Protein AF-A0A934E661-F1 (afdb_monomer)

pLDDT: mean 86.79, std 9.25, range [53.38, 96.0]

Solvent-accessible surface area (backbone atoms only — not comparable to full-atom values): 4235 Å² total; per-residue (Å²): 128,61,87,58,92,49,77,91,51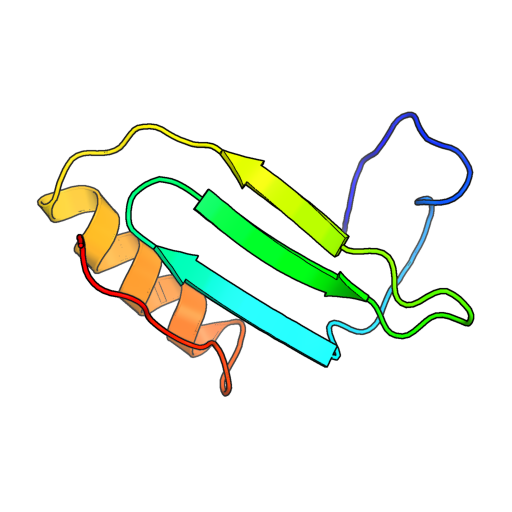,66,62,88,74,50,74,73,46,38,42,38,43,75,51,36,41,37,38,29,32,70,54,98,80,48,55,70,50,76,46,75,53,88,67,54,74,70,58,42,53,52,51,54,55,54,45,47,70,80,36,81,80,53,44,79,51,74,92,128

Radius of gyration: 12.76 Å; Cα contacts (8 Å, |Δi|>4): 94; chains: 1; bounding box: 29×27×33 Å

Sequence (68 aa):
YVESHDEDFIGHFKVVEARLNPKYLCLTLGRKTSPTIEVTFETSSENYAEVKRVMSVMIPNIELQNEG

Foldseek 3Di:
DDDDPPPVPPDDWDFPAWEDEQFWIWTFTPDPVRDIDIDGDHDDPVVSVVVVVVCCVVPVPYHYDYDD

Structure (mmCIF, N/CA/C/O backbone):
data_AF-A0A934E661-F1
#
_entry.id   AF-A0A934E661-F1
#
loop_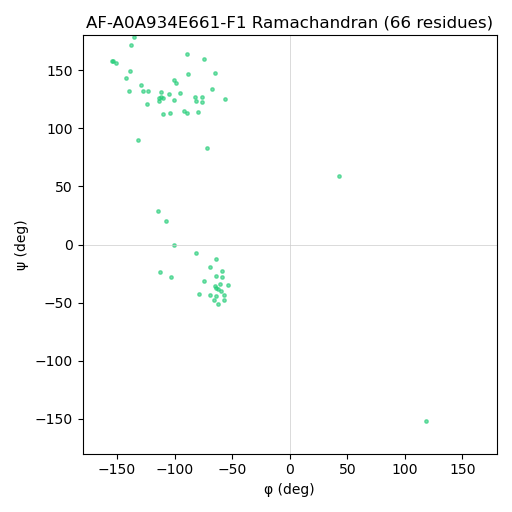
_atom_site.group_PDB
_atom_site.id
_atom_site.type_symbol
_atom_site.label_atom_id
_atom_site.label_alt_id
_atom_site.label_comp_id
_atom_site.label_asym_id
_atom_site.label_entity_id
_atom_site.label_seq_id
_atom_site.pdbx_PDB_ins_code
_atom_site.Cartn_x
_atom_site.Cartn_y
_atom_site.Cartn_z
_atom_site.occupancy
_atom_site.B_iso_or_equiv
_atom_site.auth_seq_id
_atom_site.auth_comp_id
_atom_site.auth_asym_id
_atom_site.auth_atom_id
_atom_site.pdbx_PDB_model_num
ATOM 1 N N . TYR A 1 1 ? -5.785 4.828 -10.902 1.00 58.50 1 TYR A N 1
ATOM 2 C CA . TYR A 1 1 ? -4.958 5.879 -11.519 1.00 58.50 1 TYR A CA 1
ATOM 3 C C . TYR A 1 1 ? -4.283 6.603 -10.375 1.00 58.50 1 TYR A C 1
ATOM 5 O O . TYR A 1 1 ? -4.976 6.900 -9.410 1.00 58.50 1 TYR A O 1
ATOM 13 N N . VAL A 1 2 ? -2.960 6.754 -10.410 1.00 64.56 2 VAL A N 1
ATOM 14 C CA . VAL A 1 2 ? -2.263 7.615 -9.447 1.00 64.56 2 VAL A CA 1
ATOM 15 C C . VAL A 1 2 ? -2.238 8.989 -10.092 1.00 64.56 2 VAL A C 1
ATOM 17 O O . VAL A 1 2 ? -1.641 9.151 -11.151 1.00 64.56 2 VAL A O 1
ATOM 20 N N . GLU A 1 3 ? -2.945 9.941 -9.498 1.00 69.94 3 GLU A N 1
ATOM 21 C CA . GLU A 1 3 ? -2.833 11.341 -9.884 1.00 69.94 3 GLU A CA 1
ATOM 22 C C . GLU A 1 3 ? -1.759 11.971 -9.003 1.00 69.94 3 GLU A C 1
ATOM 24 O O . GLU A 1 3 ? -1.891 12.007 -7.781 1.00 69.94 3 GLU A O 1
ATOM 29 N N . SER A 1 4 ? -0.658 12.388 -9.619 1.00 70.56 4 SER A N 1
ATOM 30 C CA . SER A 1 4 ? 0.473 13.007 -8.940 1.00 70.56 4 SER A CA 1
ATOM 31 C C . SER A 1 4 ? 0.983 14.173 -9.774 1.00 70.56 4 SER A C 1
ATOM 33 O O . SER A 1 4 ? 0.905 14.146 -11.001 1.00 70.56 4 SER A O 1
ATOM 35 N N . HIS A 1 5 ? 1.525 15.181 -9.096 1.00 77.81 5 HIS A N 1
ATOM 36 C CA . HIS A 1 5 ? 2.279 16.264 -9.732 1.00 77.81 5 HIS A CA 1
ATOM 37 C C . HIS A 1 5 ? 3.733 15.860 -10.023 1.00 77.81 5 HIS A C 1
ATOM 39 O O . HIS A 1 5 ? 4.465 16.618 -10.649 1.00 77.81 5 HIS A O 1
ATOM 45 N N . ASP A 1 6 ? 4.155 14.688 -9.546 1.00 80.38 6 ASP A N 1
ATOM 46 C CA . ASP A 1 6 ? 5.456 14.112 -9.855 1.00 80.38 6 ASP A CA 1
ATOM 47 C C . ASP A 1 6 ? 5.405 13.457 -11.242 1.00 80.38 6 ASP A C 1
ATOM 49 O O . ASP A 1 6 ? 4.686 12.474 -11.457 1.00 80.38 6 ASP A O 1
ATOM 53 N N . GLU A 1 7 ? 6.163 14.027 -12.180 1.00 80.38 7 GLU A N 1
ATOM 54 C CA . GLU A 1 7 ? 6.218 13.597 -13.579 1.00 80.38 7 GLU A CA 1
ATOM 55 C C . GLU A 1 7 ? 6.658 12.135 -13.727 1.00 80.38 7 GLU A C 1
ATOM 57 O O . GLU A 1 7 ? 6.207 11.441 -14.646 1.00 80.38 7 GLU A O 1
ATOM 62 N N . ASP A 1 8 ? 7.448 11.616 -12.781 1.00 79.25 8 ASP A N 1
ATOM 63 C CA . ASP A 1 8 ? 7.862 10.216 -12.785 1.00 79.25 8 ASP A CA 1
ATOM 64 C C . ASP A 1 8 ? 6.690 9.268 -12.483 1.00 79.25 8 ASP A C 1
ATOM 66 O O . ASP A 1 8 ? 6.746 8.085 -12.835 1.00 79.25 8 ASP A O 1
ATOM 70 N N . PHE A 1 9 ? 5.596 9.758 -11.895 1.00 78.06 9 PHE A N 1
ATOM 71 C CA . PHE A 1 9 ? 4.430 8.965 -11.496 1.00 78.06 9 PHE A CA 1
ATOM 72 C C . PHE A 1 9 ? 3.194 9.174 -12.383 1.00 78.06 9 PHE A C 1
ATOM 74 O O . PHE A 1 9 ? 2.086 8.789 -12.007 1.00 78.06 9 PHE A O 1
ATOM 81 N N . ILE A 1 10 ? 3.374 9.687 -13.603 1.00 78.44 10 ILE A N 1
ATOM 82 C CA . ILE A 1 10 ? 2.298 9.810 -14.594 1.00 78.44 10 ILE A CA 1
ATOM 83 C C . ILE A 1 10 ? 2.089 8.478 -15.341 1.00 78.44 10 ILE A C 1
ATOM 85 O O . ILE A 1 10 ? 3.020 7.905 -15.914 1.00 78.44 10 ILE A O 1
ATOM 89 N N . GLY A 1 11 ? 0.842 7.984 -15.370 1.00 78.94 11 GLY A N 1
ATOM 90 C CA . GLY A 1 11 ? 0.412 6.854 -16.208 1.00 78.94 11 GLY A CA 1
ATOM 91 C C . GLY A 1 11 ? -0.101 5.619 -15.454 1.00 78.94 11 GLY A C 1
ATOM 92 O O . GLY A 1 11 ? -0.680 5.707 -14.370 1.00 78.94 11 GLY A O 1
ATOM 93 N N . HIS A 1 12 ? 0.063 4.442 -16.068 1.00 81.88 12 HIS A N 1
ATOM 94 C CA . HIS A 1 12 ? -0.390 3.160 -15.521 1.00 81.88 12 HIS A CA 1
ATOM 95 C C . HIS A 1 12 ? 0.781 2.347 -14.972 1.00 81.88 12 HIS A C 1
ATOM 97 O O . HIS A 1 12 ? 1.771 2.108 -15.664 1.00 81.88 12 HIS A O 1
ATOM 103 N N . PHE A 1 13 ? 0.630 1.868 -13.739 1.00 85.06 13 PHE A N 1
ATOM 104 C CA . PHE A 1 13 ? 1.660 1.128 -13.023 1.00 85.06 13 PHE A CA 1
ATOM 105 C C . PHE A 1 13 ? 1.075 -0.162 -12.473 1.00 85.06 13 PHE A C 1
ATOM 107 O O . PHE A 1 13 ? -0.029 -0.174 -11.926 1.00 85.06 13 PHE A O 1
ATOM 114 N N . LYS A 1 14 ? 1.828 -1.255 -12.597 1.00 87.94 14 LYS A N 1
ATOM 115 C CA . LYS A 1 14 ? 1.474 -2.511 -11.945 1.00 87.94 14 LYS A CA 1
ATOM 116 C C . LYS A 1 14 ? 1.804 -2.401 -10.459 1.00 87.94 14 LYS A C 1
ATOM 118 O O . LYS A 1 14 ? 2.947 -2.113 -10.124 1.00 87.94 14 LYS A O 1
ATOM 123 N N . VAL A 1 15 ? 0.840 -2.683 -9.591 1.00 89.19 15 VAL A N 1
ATOM 124 C CA . VAL A 1 15 ? 1.103 -2.903 -8.163 1.00 89.19 15 VAL A CA 1
ATOM 125 C C . VAL A 1 15 ? 1.701 -4.300 -8.012 1.00 89.19 15 VAL A C 1
ATOM 127 O O . VAL A 1 15 ? 1.11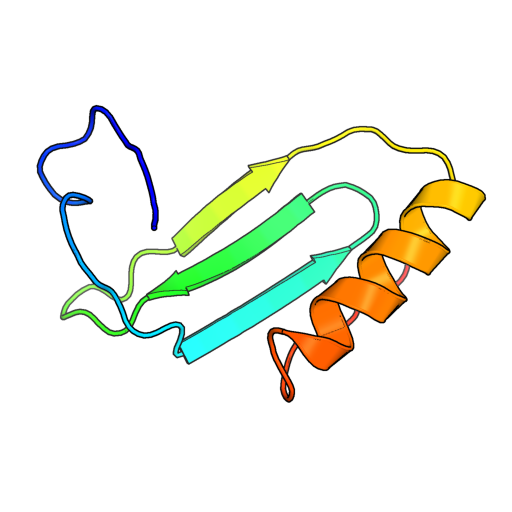2 -5.277 -8.482 1.00 89.19 15 VAL A O 1
ATOM 130 N N . VAL A 1 16 ? 2.895 -4.389 -7.430 1.00 92.56 16 VAL A N 1
ATOM 131 C CA . VAL A 1 16 ? 3.582 -5.669 -7.179 1.00 92.56 16 VAL A CA 1
ATOM 132 C C . VAL A 1 16 ? 3.484 -6.098 -5.722 1.00 92.56 16 VAL A C 1
ATOM 134 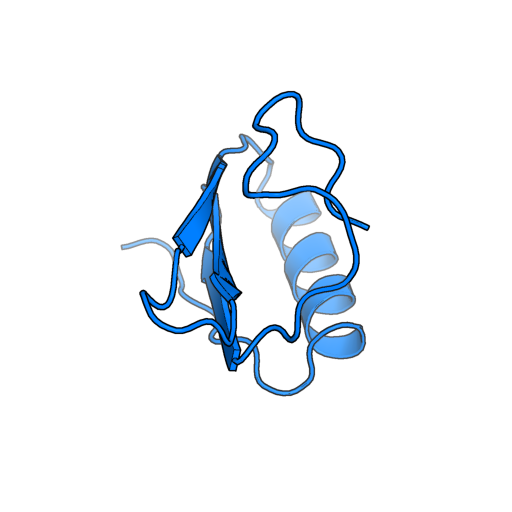O O . VAL A 1 16 ? 3.450 -7.292 -5.451 1.00 92.56 16 VAL A O 1
ATOM 137 N N . GLU A 1 17 ? 3.365 -5.133 -4.815 1.00 94.25 17 GLU A N 1
ATOM 138 C CA . GLU A 1 17 ? 3.144 -5.350 -3.391 1.00 94.25 17 GLU A CA 1
ATOM 139 C C . GLU A 1 17 ? 2.192 -4.271 -2.875 1.00 94.25 17 GLU A C 1
ATOM 141 O O . GLU A 1 17 ? 2.238 -3.122 -3.326 1.00 94.25 17 GLU A O 1
ATOM 146 N N . ALA A 1 18 ? 1.320 -4.650 -1.948 1.00 95.06 18 ALA A N 1
ATOM 147 C CA . ALA A 1 18 ? 0.442 -3.728 -1.253 1.00 95.06 18 ALA A CA 1
ATOM 148 C C . ALA A 1 18 ? 0.359 -4.130 0.217 1.00 95.06 18 ALA A C 1
ATOM 150 O O . ALA A 1 18 ? 0.121 -5.300 0.522 1.00 95.06 18 ALA A O 1
ATOM 151 N N . ARG A 1 19 ? 0.513 -3.156 1.112 1.00 96.00 19 ARG A N 1
ATOM 1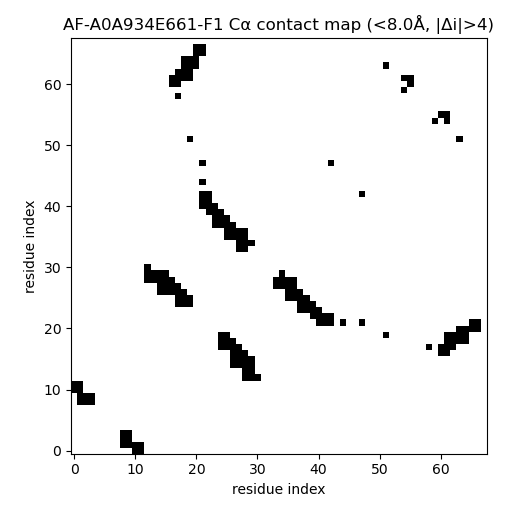52 C CA . ARG A 1 19 ? 0.385 -3.336 2.559 1.00 96.00 19 ARG A CA 1
ATOM 153 C C . ARG A 1 19 ? -0.593 -2.310 3.103 1.00 96.00 19 ARG A C 1
ATOM 155 O O . ARG A 1 19 ? -0.494 -1.130 2.774 1.00 96.00 19 ARG A O 1
ATOM 162 N N . LEU A 1 20 ? -1.537 -2.759 3.918 1.00 95.56 20 LEU A N 1
ATOM 163 C CA . LEU A 1 20 ? -2.537 -1.909 4.554 1.00 95.56 20 LEU A CA 1
ATOM 164 C C . LEU A 1 20 ? -2.468 -2.077 6.067 1.00 95.56 20 LEU A C 1
ATOM 166 O O . LEU A 1 20 ? -2.497 -3.201 6.571 1.00 95.56 20 LEU A O 1
ATOM 170 N N . ASN A 1 21 ? -2.446 -0.953 6.775 1.00 93.06 21 ASN A N 1
ATOM 171 C CA . ASN A 1 21 ? -2.683 -0.896 8.209 1.00 93.06 21 ASN A CA 1
ATOM 172 C C . ASN A 1 21 ? -3.639 0.271 8.546 1.00 93.06 21 ASN A C 1
ATOM 174 O O . ASN A 1 21 ? -4.040 1.012 7.646 1.00 93.06 21 ASN A O 1
ATOM 178 N N . PRO A 1 22 ? -4.014 0.472 9.821 1.00 93.88 22 PRO A N 1
ATOM 179 C CA . PRO A 1 22 ? -4.954 1.533 10.206 1.00 93.88 22 PRO A CA 1
ATOM 180 C C . PRO A 1 22 ? -4.499 2.977 9.966 1.00 93.88 22 PRO A C 1
ATOM 182 O O . PRO A 1 22 ? -5.320 3.883 10.063 1.00 93.88 22 PRO A O 1
ATOM 185 N N . LYS A 1 23 ? -3.216 3.201 9.672 1.00 92.44 23 LYS A N 1
ATOM 186 C CA . LYS A 1 23 ? -2.599 4.524 9.500 1.00 92.44 23 LYS A CA 1
ATOM 187 C C . LYS A 1 23 ? -2.150 4.798 8.067 1.00 92.44 23 LYS A C 1
ATOM 189 O O . LYS A 1 23 ? -1.974 5.961 7.707 1.00 92.44 23 LYS A O 1
ATOM 194 N N . TYR A 1 24 ? -1.903 3.762 7.267 1.00 93.94 24 TYR A N 1
ATOM 195 C CA . TYR A 1 24 ? -1.424 3.926 5.903 1.00 93.94 24 TYR A CA 1
ATOM 196 C C . TYR A 1 24 ? -1.778 2.775 4.959 1.00 93.94 24 TYR A C 1
ATOM 198 O O . TYR A 1 24 ? -1.971 1.620 5.348 1.00 93.94 24 TYR A O 1
ATOM 206 N N . LEU A 1 25 ? -1.771 3.112 3.670 1.00 93.44 25 LEU A N 1
ATOM 207 C CA . LEU A 1 25 ? -1.725 2.199 2.537 1.00 93.44 25 LEU A CA 1
ATOM 208 C C . LEU A 1 25 ? -0.394 2.401 1.812 1.00 93.44 25 LEU A C 1
ATOM 210 O O . LEU A 1 25 ? -0.086 3.496 1.352 1.00 93.44 25 LEU A O 1
ATOM 214 N N . CYS A 1 26 ? 0.371 1.328 1.679 1.00 95.06 26 CYS A N 1
ATOM 215 C CA . CYS A 1 26 ? 1.668 1.312 1.025 1.00 95.06 26 CYS A CA 1
ATOM 216 C C . CYS A 1 26 ? 1.576 0.469 -0.255 1.00 95.06 26 CYS A C 1
ATOM 218 O O . CYS A 1 26 ? 1.136 -0.679 -0.198 1.00 95.06 26 CYS A O 1
ATOM 220 N N . LEU A 1 27 ? 1.966 1.026 -1.403 1.00 92.31 27 LEU A N 1
ATOM 221 C CA . LEU A 1 27 ? 1.935 0.367 -2.711 1.00 92.31 27 LEU A CA 1
ATOM 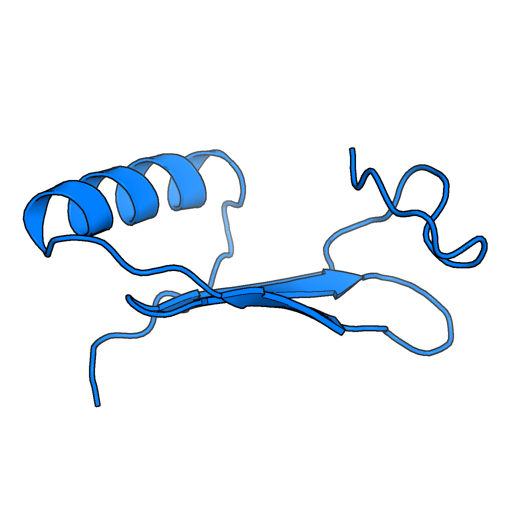222 C C . LEU A 1 27 ? 3.322 0.396 -3.347 1.00 92.31 27 LEU A C 1
ATOM 224 O O . LEU A 1 27 ? 3.848 1.472 -3.630 1.00 92.31 27 LEU A O 1
ATOM 228 N N . THR A 1 28 ? 3.883 -0.768 -3.653 1.00 93.00 28 THR A N 1
ATOM 229 C CA . THR A 1 28 ? 5.112 -0.865 -4.448 1.00 93.00 28 THR A CA 1
ATOM 230 C C . THR A 1 28 ? 4.758 -1.087 -5.909 1.00 93.00 28 THR A C 1
ATOM 232 O O . THR A 1 28 ? 3.961 -1.967 -6.258 1.00 93.00 28 THR A O 1
ATOM 235 N N . LEU A 1 29 ? 5.356 -0.279 -6.782 1.00 90.19 29 LEU A N 1
ATOM 236 C CA . LEU A 1 29 ? 5.089 -0.299 -8.214 1.00 90.19 29 LEU A CA 1
ATOM 237 C C . LEU A 1 29 ? 6.154 -1.103 -8.963 1.00 90.19 29 LEU A C 1
ATOM 239 O O . LEU A 1 29 ? 7.349 -0.964 -8.720 1.00 90.19 29 LEU A O 1
ATOM 243 N N . GLY A 1 30 ? 5.732 -1.904 -9.939 1.00 87.50 30 GLY A N 1
ATOM 244 C CA . GLY A 1 30 ? 6.619 -2.653 -10.827 1.00 87.50 30 GLY A CA 1
ATOM 245 C C . GLY A 1 30 ? 7.332 -1.738 -11.823 1.00 87.50 30 GLY A C 1
ATOM 246 O O . GLY A 1 30 ? 6.886 -1.590 -12.960 1.00 87.50 30 GLY A O 1
ATOM 247 N N . ARG A 1 31 ? 8.439 -1.126 -11.395 1.00 83.69 31 ARG A N 1
ATOM 248 C CA . ARG A 1 31 ? 9.358 -0.310 -12.209 1.00 83.69 31 ARG A CA 1
ATOM 249 C C . ARG A 1 31 ? 10.813 -0.626 -11.862 1.00 83.69 31 ARG A C 1
ATOM 251 O O . ARG A 1 31 ? 11.082 -1.324 -10.895 1.00 83.69 31 ARG A O 1
ATOM 258 N N . LYS A 1 32 ? 11.763 -0.088 -12.639 1.00 76.94 32 LYS A N 1
ATOM 259 C CA . LYS A 1 32 ? 13.209 -0.351 -12.487 1.00 76.94 32 LYS A CA 1
ATOM 260 C C . LYS A 1 32 ? 13.739 -0.089 -11.068 1.00 76.94 32 LYS A C 1
ATOM 262 O O . LYS A 1 32 ? 14.629 -0.800 -10.623 1.00 76.94 32 LYS A O 1
ATOM 267 N N . THR A 1 33 ? 13.202 0.920 -10.385 1.00 81.75 33 THR A N 1
ATOM 268 C CA . THR A 1 33 ? 13.583 1.302 -9.016 1.00 81.75 33 THR A CA 1
ATOM 269 C C . THR A 1 33 ? 12.605 0.807 -7.950 1.00 81.75 33 THR A C 1
ATOM 271 O O . THR A 1 33 ? 12.829 1.078 -6.777 1.00 81.75 33 THR A O 1
ATOM 274 N N . SER A 1 34 ? 11.536 0.101 -8.341 1.00 83.88 34 SER A N 1
ATOM 275 C CA . SER A 1 34 ? 10.443 -0.343 -7.464 1.00 83.88 34 SER A CA 1
ATOM 276 C C . SER A 1 34 ? 9.978 0.734 -6.473 1.00 83.88 34 SER A C 1
ATOM 278 O O . SER A 1 34 ? 10.076 0.531 -5.263 1.00 83.88 34 SER A O 1
ATOM 280 N N . PRO A 1 35 ? 9.519 1.903 -6.957 1.00 88.06 35 PRO A N 1
ATOM 281 C CA . PRO A 1 35 ? 9.136 2.980 -6.064 1.00 88.06 35 PRO A CA 1
ATOM 282 C C . PRO A 1 35 ? 7.931 2.568 -5.217 1.00 88.06 35 PRO A C 1
ATOM 284 O O . PRO A 1 35 ? 7.047 1.832 -5.672 1.00 88.06 35 PRO A O 1
ATOM 287 N N . THR A 1 36 ? 7.901 3.096 -4.000 1.00 91.19 36 THR A N 1
ATOM 288 C CA .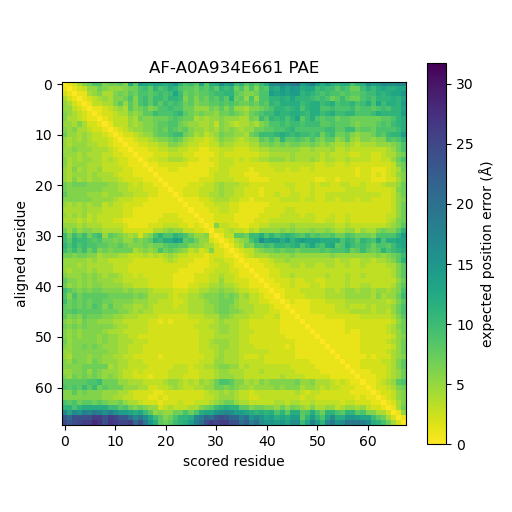 THR A 1 36 ? 6.837 2.864 -3.029 1.00 91.19 36 THR A CA 1
ATOM 289 C C . THR A 1 36 ? 6.061 4.155 -2.817 1.00 91.19 36 THR A C 1
ATOM 291 O O . THR A 1 36 ? 6.651 5.190 -2.519 1.00 91.19 36 THR A O 1
ATOM 294 N N . ILE A 1 37 ? 4.741 4.082 -2.965 1.00 89.12 37 ILE A N 1
ATOM 295 C CA . ILE A 1 37 ? 3.812 5.158 -2.624 1.00 89.12 37 ILE A CA 1
ATOM 296 C C . ILE A 1 37 ? 3.198 4.822 -1.273 1.00 89.12 37 ILE A C 1
ATOM 298 O O . ILE A 1 37 ? 2.603 3.757 -1.114 1.00 89.12 37 ILE A O 1
ATOM 302 N N . GLU A 1 38 ? 3.318 5.736 -0.319 1.00 92.81 38 GLU A N 1
ATOM 303 C CA . GLU A 1 38 ? 2.641 5.651 0.969 1.00 92.81 38 GLU A CA 1
ATOM 304 C C . GLU A 1 38 ? 1.558 6.724 1.043 1.00 92.81 38 GLU A C 1
ATOM 306 O O . GLU A 1 38 ? 1.814 7.906 0.823 1.00 92.81 38 GLU A O 1
ATOM 311 N N . VAL A 1 39 ? 0.335 6.294 1.333 1.00 89.75 39 VAL A N 1
ATOM 312 C CA . VAL A 1 39 ? -0.802 7.168 1.602 1.00 89.75 39 VAL A CA 1
ATOM 313 C C . VAL A 1 39 ? -1.133 7.029 3.075 1.00 89.75 39 VAL A C 1
ATOM 315 O O . VAL A 1 39 ? -1.575 5.963 3.500 1.00 89.75 39 VAL A O 1
ATOM 318 N N . THR A 1 40 ? -0.921 8.089 3.847 1.00 92.62 40 THR A N 1
ATOM 319 C CA . THR A 1 40 ? -1.297 8.142 5.260 1.00 92.62 40 THR A CA 1
ATOM 320 C C . THR A 1 40 ? -2.727 8.645 5.415 1.00 92.62 40 THR A C 1
ATOM 322 O O . THR A 1 40 ? -3.215 9.453 4.622 1.00 92.62 40 THR A O 1
ATOM 325 N N . PHE A 1 41 ? -3.424 8.146 6.428 1.00 90.44 41 PHE A N 1
ATOM 326 C CA . PHE A 1 41 ? -4.784 8.561 6.746 1.00 90.44 41 PHE A CA 1
ATOM 327 C C . PHE A 1 41 ? -5.092 8.338 8.225 1.00 90.44 41 PHE A C 1
ATOM 329 O O . PHE A 1 41 ? -4.484 7.503 8.893 1.00 90.44 41 PHE A O 1
ATOM 336 N N . GLU A 1 42 ? -6.086 9.068 8.721 1.00 92.56 42 GLU A N 1
ATOM 337 C CA . GLU A 1 42 ? -6.686 8.845 10.032 1.00 92.56 42 GLU A CA 1
ATOM 338 C C . GLU A 1 42 ? -8.112 8.340 9.833 1.00 92.56 42 GLU A C 1
ATOM 340 O O . GLU A 1 42 ? -8.879 8.892 9.042 1.00 92.56 42 GLU A O 1
ATOM 345 N N . THR A 1 43 ? -8.473 7.259 10.518 1.00 88.75 43 THR A N 1
ATOM 346 C CA . THR A 1 43 ? -9.801 6.662 10.395 1.00 88.75 43 THR A CA 1
ATOM 347 C C . THR A 1 43 ? -10.207 5.964 11.688 1.00 88.75 43 THR A C 1
ATOM 349 O O . THR A 1 43 ? -9.358 5.583 12.494 1.00 88.75 43 THR A O 1
ATOM 352 N N . SER A 1 44 ? -11.511 5.803 11.910 1.00 92.44 44 SER A N 1
ATOM 353 C CA . SER A 1 44 ? -12.025 5.019 13.036 1.00 92.44 44 SER A CA 1
ATOM 354 C C . SER A 1 44 ? -11.850 3.519 12.781 1.00 92.44 44 SER A C 1
ATOM 356 O O . SER A 1 44 ? -11.753 3.076 11.634 1.00 92.44 44 SER A O 1
ATOM 358 N N . SER A 1 45 ? -11.876 2.702 13.837 1.00 89.25 45 SER A N 1
ATOM 359 C CA . SER A 1 45 ? -11.770 1.241 13.704 1.00 89.25 45 SER A CA 1
ATOM 360 C C . SER A 1 45 ? -12.905 0.632 12.865 1.00 89.25 45 SER A C 1
ATOM 362 O O . SER A 1 45 ? -12.673 -0.321 12.124 1.00 89.25 45 SER A O 1
ATOM 364 N N . GLU A 1 46 ? -14.117 1.195 12.943 1.00 90.38 46 GLU A N 1
ATOM 365 C CA . GLU A 1 46 ? -15.269 0.771 12.133 1.00 90.38 46 GLU A CA 1
ATOM 366 C C . GLU A 1 46 ? -15.034 1.045 10.642 1.00 90.38 46 GLU A C 1
ATOM 368 O O . GLU A 1 46 ? -15.161 0.145 9.811 1.00 90.38 46 GLU A O 1
ATOM 373 N N . ASN A 1 47 ? -14.585 2.256 10.304 1.00 92.12 47 ASN A N 1
ATOM 374 C CA . ASN A 1 47 ? -14.255 2.612 8.928 1.00 92.12 47 ASN A CA 1
ATOM 375 C C . ASN A 1 47 ? -13.062 1.800 8.405 1.00 92.12 47 ASN A C 1
ATOM 377 O O . ASN A 1 47 ? -13.048 1.407 7.239 1.00 92.12 47 ASN A O 1
ATOM 381 N N . TYR A 1 48 ? -12.074 1.497 9.253 1.00 92.94 48 TYR A N 1
ATOM 382 C CA . TYR A 1 48 ? -10.943 0.657 8.863 1.00 92.94 48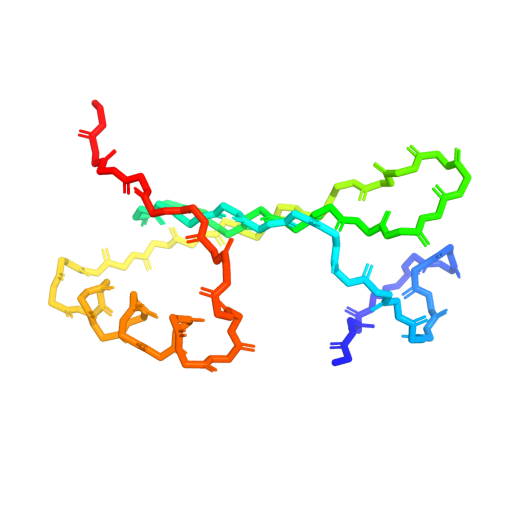 TYR A CA 1
ATOM 383 C C . TYR A 1 48 ? -11.371 -0.764 8.477 1.00 92.94 48 TYR A C 1
ATOM 385 O O . TYR A 1 48 ? -10.843 -1.320 7.513 1.00 92.94 48 TYR A O 1
ATOM 393 N N . ALA A 1 49 ? -12.345 -1.353 9.178 1.00 92.50 49 ALA A N 1
ATOM 394 C CA . ALA A 1 49 ? -12.873 -2.669 8.821 1.00 92.50 49 ALA A CA 1
ATOM 395 C C . ALA A 1 49 ? -13.467 -2.674 7.401 1.00 92.50 49 ALA A C 1
ATOM 397 O O . ALA A 1 49 ? -13.226 -3.608 6.630 1.00 92.50 49 ALA A O 1
ATOM 398 N N . GLU A 1 50 ? -14.169 -1.603 7.029 1.00 92.88 50 GLU A N 1
ATOM 399 C CA . GLU A 1 50 ? -14.714 -1.440 5.682 1.00 92.88 50 GLU A CA 1
ATOM 400 C C . GLU A 1 50 ? -13.615 -1.214 4.634 1.00 92.88 50 GLU A C 1
ATOM 402 O O . GLU A 1 50 ? -13.612 -1.872 3.592 1.00 92.88 50 GLU A O 1
ATOM 407 N N . VAL A 1 51 ? -12.618 -0.371 4.927 1.00 91.94 51 VAL A N 1
ATOM 408 C CA . VAL A 1 51 ? -11.445 -0.179 4.053 1.00 91.94 51 VAL A CA 1
ATOM 409 C C . VAL A 1 51 ? -10.737 -1.511 3.813 1.00 91.94 51 VAL A C 1
ATOM 411 O O . VAL A 1 51 ? -10.481 -1.879 2.669 1.00 91.94 51 VAL A O 1
ATOM 414 N N . LYS A 1 52 ? -10.486 -2.290 4.869 1.00 92.88 52 LYS A N 1
ATOM 415 C CA . LYS A 1 52 ? -9.874 -3.621 4.784 1.00 92.88 52 LYS A CA 1
ATOM 416 C C . LYS A 1 52 ? -10.672 -4.556 3.871 1.00 92.88 52 LYS A C 1
ATOM 418 O O . LYS A 1 52 ? -10.081 -5.246 3.034 1.00 92.88 52 LYS A O 1
ATOM 423 N N . ARG A 1 53 ? -12.005 -4.556 3.989 1.00 93.19 53 ARG A N 1
ATOM 424 C CA . ARG A 1 53 ? -12.904 -5.360 3.148 1.00 93.19 53 ARG A CA 1
ATOM 425 C C . ARG A 1 53 ? -12.800 -4.956 1.679 1.00 93.19 53 ARG A C 1
ATOM 427 O O . ARG A 1 53 ? -12.586 -5.814 0.825 1.00 93.19 53 ARG A O 1
ATOM 434 N N . VAL A 1 54 ? -12.922 -3.663 1.388 1.00 93.12 54 VAL A N 1
ATOM 435 C CA . VAL A 1 54 ? -12.884 -3.127 0.019 1.00 93.12 54 VAL A CA 1
ATOM 436 C C . VAL A 1 54 ? -11.516 -3.360 -0.627 1.00 93.12 54 VAL A C 1
ATOM 438 O O . VAL A 1 54 ? -11.437 -3.838 -1.760 1.00 93.12 54 VAL A O 1
ATOM 441 N N . MET A 1 55 ? -10.430 -3.107 0.103 1.00 92.50 55 MET A N 1
ATOM 442 C CA . MET A 1 55 ? -9.067 -3.285 -0.401 1.00 92.50 55 MET A CA 1
ATOM 443 C C . MET A 1 55 ? -8.745 -4.745 -0.723 1.00 92.50 55 MET A C 1
ATOM 445 O O . MET A 1 55 ? -8.118 -5.003 -1.745 1.00 92.50 55 MET A O 1
ATOM 449 N N . SER A 1 56 ? -9.233 -5.699 0.074 1.00 92.56 56 SER A N 1
ATOM 450 C CA . SER A 1 56 ? -9.053 -7.137 -0.194 1.00 92.56 56 SER A CA 1
ATOM 451 C C . SER A 1 56 ? -9.740 -7.596 -1.489 1.00 92.56 56 SER A C 1
ATOM 453 O O . SER A 1 56 ? -9.297 -8.551 -2.120 1.00 92.56 56 SER A O 1
ATOM 455 N N . VAL A 1 57 ? -10.814 -6.914 -1.908 1.00 92.75 57 VAL A N 1
ATOM 456 C CA . VAL A 1 57 ? -11.490 -7.181 -3.189 1.00 92.75 57 VAL A CA 1
ATOM 457 C C . VAL A 1 57 ? -10.722 -6.558 -4.355 1.00 92.75 57 VAL A C 1
ATOM 459 O O . VAL A 1 57 ? -10.564 -7.191 -5.396 1.00 92.75 57 VAL A O 1
ATOM 462 N N . MET A 1 58 ? -10.237 -5.323 -4.194 1.00 91.00 58 MET A N 1
ATOM 463 C CA . MET A 1 58 ? -9.516 -4.610 -5.256 1.00 91.00 58 MET A CA 1
ATOM 464 C C . MET A 1 58 ? -8.095 -5.141 -5.474 1.00 91.00 58 MET A C 1
ATOM 466 O O . MET A 1 58 ? -7.588 -5.100 -6.595 1.00 91.00 58 MET A O 1
ATOM 470 N N . ILE A 1 59 ? -7.448 -5.629 -4.413 1.00 90.75 59 IL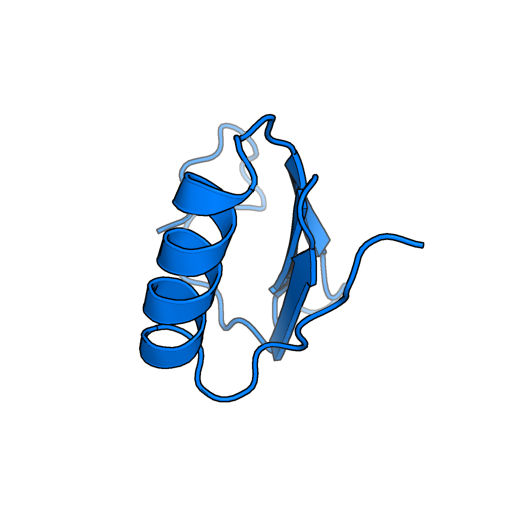E A N 1
ATOM 471 C CA . ILE A 1 59 ? -6.068 -6.117 -4.415 1.00 90.75 59 ILE A CA 1
ATOM 472 C C . ILE A 1 59 ? -6.040 -7.490 -3.717 1.00 90.75 59 ILE A C 1
ATOM 474 O O . ILE A 1 59 ? -5.829 -7.561 -2.507 1.00 90.75 59 ILE A O 1
ATOM 478 N N . PRO A 1 60 ? -6.223 -8.596 -4.464 1.00 85.31 60 PRO A N 1
ATOM 479 C CA . PRO A 1 60 ? -6.419 -9.932 -3.884 1.00 85.31 60 PRO A CA 1
ATOM 480 C C . PRO A 1 60 ? -5.284 -10.448 -2.987 1.00 85.31 60 PRO A C 1
ATOM 482 O O . PRO A 1 60 ? -5.515 -11.320 -2.159 1.00 85.31 60 PRO A O 1
ATOM 485 N N . ASN A 1 61 ? -4.067 -9.919 -3.148 1.00 88.69 61 ASN A N 1
ATOM 486 C CA . ASN A 1 61 ? -2.874 -10.328 -2.397 1.00 88.69 61 ASN A CA 1
ATOM 487 C C . ASN A 1 61 ? -2.346 -9.209 -1.486 1.00 88.69 61 ASN A C 1
ATOM 489 O O . ASN A 1 61 ? -1.140 -9.103 -1.278 1.00 88.69 61 ASN A O 1
ATOM 493 N N . ILE A 1 62 ? -3.223 -8.324 -1.007 1.00 93.88 62 ILE A N 1
ATOM 494 C CA . ILE A 1 62 ? -2.825 -7.276 -0.067 1.00 93.88 62 ILE A CA 1
ATOM 495 C C . ILE A 1 62 ? -2.428 -7.882 1.282 1.00 93.88 62 ILE A C 1
ATOM 497 O O . ILE A 1 62 ? -3.137 -8.720 1.840 1.00 93.88 62 ILE A O 1
ATOM 501 N N . GLU A 1 63 ? -1.301 -7.439 1.827 1.00 94.88 63 GLU A N 1
ATOM 502 C CA . GLU A 1 63 ? -0.896 -7.787 3.182 1.00 94.88 63 GLU A CA 1
ATOM 503 C C . GLU A 1 63 ? -1.635 -6.886 4.175 1.00 94.88 63 GLU A C 1
ATOM 505 O O . GLU A 1 63 ? -1.572 -5.655 4.106 1.00 94.88 63 GLU A O 1
ATOM 510 N N . LEU A 1 64 ? -2.354 -7.508 5.104 1.00 91.44 64 LEU A N 1
ATOM 511 C CA . LEU A 1 64 ? -3.156 -6.813 6.102 1.00 91.44 64 LEU A CA 1
ATOM 512 C C . LEU A 1 64 ? -2.423 -6.852 7.437 1.00 91.44 64 LEU A C 1
ATOM 514 O O . LEU A 1 64 ? -2.292 -7.916 8.042 1.00 91.44 64 LEU A O 1
ATOM 518 N N . GLN A 1 65 ? -1.989 -5.690 7.908 1.00 84.94 65 GLN A N 1
ATOM 519 C CA . GLN A 1 65 ? -1.313 -5.550 9.188 1.00 84.94 65 GLN A CA 1
ATOM 520 C C . GLN A 1 65 ? -2.295 -5.032 10.246 1.00 84.94 65 GLN A C 1
ATOM 522 O O . GLN A 1 65 ? -3.182 -4.215 9.970 1.00 84.94 65 GLN A O 1
ATOM 527 N N . ASN A 1 66 ? -2.162 -5.556 11.463 1.00 73.31 66 ASN A N 1
ATOM 528 C CA . ASN A 1 66 ? -2.900 -5.070 12.627 1.00 73.31 66 ASN A CA 1
ATOM 529 C C . ASN A 1 66 ? -2.104 -3.945 13.304 1.00 73.31 66 ASN A C 1
ATOM 531 O O . ASN A 1 66 ? -0.913 -3.787 13.034 1.00 73.31 66 ASN A O 1
ATOM 535 N N . GLU A 1 67 ? -2.753 -3.170 14.176 1.00 61.78 67 GLU A N 1
ATOM 536 C CA . GLU A 1 67 ? -2.043 -2.215 15.035 1.00 61.78 67 GLU A CA 1
ATOM 537 C C . GLU A 1 67 ? -0.976 -2.957 15.850 1.00 61.78 67 GLU A C 1
ATOM 539 O O . GLU A 1 67 ? -1.280 -3.959 16.502 1.00 61.78 67 GLU A O 1
ATOM 544 N N . GLY A 1 68 ? 0.269 -2.491 15.745 1.00 53.38 68 GLY A N 1
ATOM 545 C CA . GLY A 1 68 ? 1.346 -2.808 16.680 1.00 53.38 68 GLY A CA 1
ATOM 546 C C . GLY A 1 68 ? 1.423 -1.759 17.775 1.00 53.38 68 GLY A C 1
ATOM 547 O O . GLY A 1 68 ? 1.107 -0.582 17.472 1.00 53.38 68 GLY A O 1
#

Mean predicted aligned error: 4.87 Å

Nearest PDB structures (foldseek):
  6jdo-assembly1_A  TM=3.958E-01  e=2.327E-01  Pasteurella multocida
  8wt7-assembly1_C  TM=3.487E-01  e=4.800E-01  Escherichia coli
  1gqy-assembly1_A  TM=3.524E-01  e=1.206E+00  Haemophilus influenzae
  1gqq-assembly1_B  TM=3.761E-01  e=1.288E+00  Haemophilus influenzae
  1p3d-assembly1_A  TM=3.526E-01  e=1.129E+00  Haemophilus influenzae

Secondary structure (DSSP, 8-state):
----S-GGG-S---EEEEEE-SSEEEEEESSTT--EEEEE----HHHHHHHHHHHHHHSTT-EEPPP-